Protein AF-A0A3S1B5G8-F1 (afdb_monomer_lite)

Structure (mmCIF, N/CA/C/O backbone):
data_AF-A0A3S1B5G8-F1
#
_entry.id   AF-A0A3S1B5G8-F1
#
loop_
_atom_site.group_PDB
_atom_site.id
_atom_site.type_symbol
_atom_site.label_atom_id
_atom_site.label_alt_id
_atom_site.label_comp_id
_atom_site.label_asym_id
_atom_site.label_entity_id
_atom_site.label_seq_id
_atom_site.pdbx_PDB_ins_code
_atom_site.Cartn_x
_atom_site.Cartn_y
_atom_site.Cartn_z
_atom_site.occupancy
_atom_site.B_iso_or_equiv
_atom_site.auth_seq_id
_atom_site.auth_comp_id
_atom_site.auth_asym_id
_atom_site.auth_atom_id
_atom_site.pdbx_PDB_model_num
ATOM 1 N N . MET A 1 1 ? -4.657 -13.356 4.381 1.00 84.12 1 MET A N 1
ATOM 2 C CA . MET A 1 1 ? -5.076 -12.740 3.101 1.00 84.12 1 MET A CA 1
ATOM 3 C C . MET A 1 1 ? -3.992 -11.763 2.702 1.00 84.12 1 MET A C 1
ATOM 5 O O . MET A 1 1 ? -3.416 -11.165 3.597 1.00 84.12 1 MET A O 1
ATOM 9 N N . THR A 1 2 ? -3.709 -11.617 1.413 1.00 92.06 2 THR A N 1
ATOM 10 C CA . THR A 1 2 ? -2.633 -10.749 0.924 1.00 92.06 2 THR A CA 1
ATOM 11 C C . THR A 1 2 ? -3.154 -9.931 -0.251 1.00 92.06 2 THR A C 1
ATOM 13 O O . THR A 1 2 ? -3.946 -10.440 -1.044 1.00 92.06 2 THR A O 1
ATOM 16 N N . VAL A 1 3 ? -2.755 -8.664 -0.324 1.00 96.25 3 VAL A N 1
ATOM 17 C CA . VAL A 1 3 ? -3.114 -7.723 -1.388 1.00 96.25 3 VAL A CA 1
ATOM 18 C C . VAL A 1 3 ? -1.836 -7.329 -2.117 1.00 96.25 3 VAL A C 1
ATOM 20 O O . VAL A 1 3 ? -0.966 -6.675 -1.543 1.00 96.25 3 VAL A O 1
ATOM 23 N N . GLU A 1 4 ? -1.727 -7.759 -3.369 1.00 97.88 4 GLU A N 1
ATOM 24 C CA . GLU A 1 4 ? -0.629 -7.417 -4.274 1.00 97.88 4 GLU A CA 1
ATOM 25 C C . GLU A 1 4 ? -0.992 -6.149 -5.054 1.00 97.88 4 GLU A C 1
ATOM 27 O O . GLU A 1 4 ? -2.128 -5.988 -5.507 1.00 97.88 4 GLU A O 1
ATOM 32 N N . ILE A 1 5 ? -0.040 -5.226 -5.163 1.00 97.44 5 ILE A N 1
ATOM 33 C CA . ILE A 1 5 ? -0.220 -3.918 -5.790 1.00 97.44 5 ILE A CA 1
ATOM 34 C C . ILE A 1 5 ? 0.822 -3.759 -6.892 1.00 97.44 5 ILE A C 1
ATOM 36 O O . ILE A 1 5 ? 2.025 -3.842 -6.635 1.00 97.44 5 ILE A O 1
ATOM 40 N N . ASP A 1 6 ? 0.334 -3.460 -8.093 1.00 97.19 6 ASP A N 1
ATOM 41 C CA . ASP A 1 6 ? 1.120 -3.136 -9.279 1.00 97.19 6 ASP A CA 1
ATOM 42 C C . ASP A 1 6 ? 0.899 -1.676 -9.716 1.00 97.19 6 ASP A C 1
ATOM 44 O O . ASP A 1 6 ? 0.128 -0.929 -9.110 1.00 97.19 6 ASP A O 1
ATOM 48 N N . GLN A 1 7 ? 1.565 -1.253 -10.792 1.00 97.12 7 GLN A N 1
ATOM 49 C CA . GLN A 1 7 ? 1.425 0.106 -11.332 1.00 97.12 7 GLN A CA 1
ATOM 50 C C . GLN A 1 7 ? 0.027 0.452 -11.881 1.00 97.12 7 GLN A C 1
ATOM 52 O O . GLN A 1 7 ? -0.292 1.631 -12.034 1.00 97.12 7 GLN A O 1
ATOM 57 N N . ASN A 1 8 ? -0.815 -0.543 -12.168 1.00 96.31 8 ASN A N 1
ATOM 58 C CA . ASN A 1 8 ? -2.165 -0.371 -12.713 1.00 96.31 8 ASN A CA 1
ATOM 59 C C . ASN A 1 8 ? -3.250 -0.392 -11.626 1.00 96.31 8 ASN A C 1
ATOM 61 O O . ASN A 1 8 ? -4.376 0.044 -11.869 1.00 96.31 8 ASN A O 1
ATOM 65 N N . ALA A 1 9 ? -2.924 -0.845 -10.413 1.00 95.06 9 ALA A N 1
ATOM 66 C CA . ALA A 1 9 ? -3.839 -0.903 -9.274 1.00 95.06 9 ALA A CA 1
ATOM 67 C C . ALA A 1 9 ? -4.504 0.452 -8.957 1.00 95.06 9 ALA A C 1
ATOM 69 O O . ALA A 1 9 ? -5.639 0.492 -8.483 1.00 95.06 9 ALA A O 1
ATOM 70 N N . GLY A 1 10 ? -3.847 1.570 -9.283 1.00 91.06 10 GLY A N 1
ATOM 71 C CA . GLY A 1 10 ? -4.391 2.921 -9.122 1.00 91.06 10 GLY A CA 1
ATOM 72 C C . GLY A 1 10 ? -5.584 3.247 -10.033 1.00 91.06 10 GLY A C 1
ATOM 73 O O . GLY A 1 10 ? -6.351 4.152 -9.714 1.00 91.06 10 GLY A O 1
ATOM 74 N N . SER A 1 11 ? -5.791 2.513 -11.133 1.00 95.00 11 SER A N 1
ATOM 75 C CA . SER A 1 11 ? -6.953 2.696 -12.021 1.00 95.00 11 SER A CA 1
ATOM 76 C C . SER A 1 11 ? -8.241 2.103 -11.447 1.00 95.00 11 SER A C 1
ATOM 78 O O . SER A 1 11 ? -9.333 2.562 -11.779 1.00 95.00 11 SER A O 1
ATOM 80 N N . ALA A 1 12 ? -8.125 1.095 -10.581 1.00 95.56 12 ALA A N 1
ATOM 81 C CA . ALA A 1 12 ? -9.249 0.459 -9.902 1.00 95.56 12 ALA A CA 1
ATOM 82 C C . ALA A 1 12 ? -8.849 0.043 -8.471 1.00 95.56 12 ALA A C 1
ATOM 84 O O . ALA A 1 12 ? -8.766 -1.147 -8.176 1.00 95.56 12 ALA A O 1
ATOM 85 N N . PRO A 1 13 ? -8.610 1.001 -7.556 1.00 96.38 13 PRO A N 1
ATOM 86 C CA . PRO A 1 13 ? -8.079 0.707 -6.222 1.00 96.38 13 PRO A CA 1
ATOM 87 C C . PRO A 1 13 ? -9.131 0.115 -5.272 1.00 96.38 13 PRO A C 1
ATOM 89 O O . PRO A 1 13 ? -8.785 -0.571 -4.309 1.00 96.38 13 PRO A O 1
ATOM 92 N N . ARG A 1 14 ? -10.425 0.345 -5.546 1.00 97.62 14 ARG A N 1
ATOM 93 C CA . ARG A 1 14 ? -11.545 -0.074 -4.690 1.00 97.62 14 ARG A CA 1
ATOM 94 C C . ARG A 1 14 ? -11.516 -1.559 -4.313 1.00 97.62 14 ARG A C 1
ATOM 96 O O . ARG A 1 14 ? -11.571 -1.834 -3.118 1.00 97.62 14 ARG A O 1
ATOM 103 N N . PRO A 1 15 ? -11.416 -2.514 -5.259 1.00 97.44 15 PRO A N 1
ATOM 104 C CA . PRO A 1 15 ? -11.477 -3.933 -4.921 1.00 97.44 15 PRO A CA 1
ATOM 105 C C . PRO A 1 15 ? -10.297 -4.376 -4.050 1.00 97.44 15 PRO A C 1
ATOM 107 O O . PRO A 1 15 ? -10.457 -5.247 -3.202 1.00 97.44 15 PRO A O 1
ATOM 110 N N . LEU A 1 16 ? -9.125 -3.755 -4.219 1.00 97.62 16 LEU A N 1
ATOM 111 C CA . LEU A 1 16 ? -7.931 -4.043 -3.422 1.00 97.62 16 LEU A CA 1
ATOM 112 C C . LEU A 1 16 ? -8.048 -3.472 -2.005 1.00 97.62 16 LEU A C 1
ATOM 114 O O . LEU A 1 16 ? -7.704 -4.146 -1.037 1.00 97.62 16 LEU A O 1
ATOM 118 N N . ALA A 1 17 ? -8.593 -2.261 -1.868 1.00 97.62 17 ALA A N 1
ATOM 119 C CA . ALA A 1 17 ? -8.889 -1.677 -0.564 1.00 97.62 17 ALA A CA 1
ATOM 120 C C . ALA A 1 17 ? -9.957 -2.493 0.185 1.00 97.62 17 ALA A C 1
ATOM 122 O O . ALA A 1 17 ? -9.780 -2.799 1.361 1.00 97.62 17 ALA A O 1
ATOM 123 N N . GLU A 1 18 ? -11.031 -2.904 -0.501 1.00 97.44 18 GLU A N 1
ATOM 124 C CA . GLU A 1 18 ? -12.075 -3.776 0.055 1.00 97.44 18 GLU A CA 1
ATOM 125 C C . GLU A 1 18 ? -11.493 -5.126 0.484 1.00 97.44 18 GLU A C 1
ATOM 127 O O . GLU A 1 18 ? -11.780 -5.599 1.582 1.00 97.44 18 GLU A O 1
ATOM 132 N N . ALA A 1 19 ? -10.627 -5.719 -0.342 1.00 96.56 19 ALA A N 1
ATOM 133 C CA . ALA A 1 19 ? -9.904 -6.942 -0.022 1.00 96.56 19 ALA A CA 1
ATOM 134 C C . ALA A 1 19 ? -9.026 -6.789 1.230 1.00 96.56 19 ALA A C 1
ATOM 136 O O . ALA A 1 19 ? -9.028 -7.678 2.078 1.00 96.56 19 ALA A O 1
ATOM 137 N N . LEU A 1 20 ? -8.327 -5.661 1.382 1.00 96.38 20 LEU A N 1
ATOM 138 C CA . LEU A 1 20 ? -7.459 -5.407 2.533 1.00 96.38 20 LEU A CA 1
ATOM 139 C C . LEU A 1 20 ? -8.242 -5.319 3.849 1.00 96.38 20 LEU A C 1
ATOM 141 O O . LEU A 1 20 ? -7.793 -5.843 4.867 1.00 96.38 20 LEU A O 1
ATOM 145 N N . VAL A 1 21 ? -9.401 -4.656 3.840 1.00 96.25 21 VAL A N 1
ATOM 146 C CA . VAL A 1 21 ? -10.213 -4.442 5.053 1.00 96.25 21 VAL A CA 1
ATOM 147 C C . VAL A 1 21 ? -11.177 -5.593 5.349 1.00 96.25 21 VAL A C 1
ATOM 149 O O . VAL A 1 21 ? -11.765 -5.644 6.430 1.00 96.25 21 VAL A O 1
ATOM 152 N N . LYS A 1 22 ? -11.384 -6.517 4.404 1.00 94.69 22 LYS A N 1
ATOM 153 C CA . LYS A 1 22 ? -12.376 -7.589 4.532 1.00 94.69 22 LYS A CA 1
ATOM 154 C C . LYS A 1 22 ? -12.087 -8.469 5.748 1.00 94.69 22 LYS A C 1
ATOM 156 O O . LYS A 1 22 ? -11.032 -9.090 5.856 1.00 94.69 22 LYS A O 1
ATOM 161 N N . GLY A 1 23 ? -13.077 -8.569 6.636 1.00 91.31 23 GLY A N 1
ATOM 162 C CA . GLY A 1 23 ? -12.987 -9.380 7.852 1.00 91.31 23 GLY A CA 1
ATOM 163 C C . GLY A 1 23 ? -12.099 -8.781 8.946 1.00 91.31 23 GLY A C 1
ATOM 164 O O . GLY A 1 23 ? -11.842 -9.462 9.933 1.00 91.31 23 GLY A O 1
ATOM 165 N N . GLN A 1 24 ? -11.643 -7.537 8.784 1.00 93.25 24 GLN A N 1
ATOM 166 C CA . GLN A 1 24 ? -10.855 -6.822 9.783 1.00 93.25 24 GLN A CA 1
ATOM 167 C C . GLN A 1 24 ? -11.737 -5.880 10.605 1.00 93.25 24 GLN A C 1
ATOM 169 O O . GLN A 1 24 ? -12.676 -5.273 10.088 1.00 93.25 24 GLN A O 1
ATOM 174 N N . THR A 1 25 ? -11.385 -5.703 11.877 1.00 94.19 25 THR A N 1
ATOM 175 C CA . THR A 1 25 ? -11.941 -4.642 12.725 1.00 94.19 25 THR A CA 1
ATOM 176 C C . THR A 1 25 ? -10.990 -3.453 12.696 1.00 94.19 25 THR A C 1
ATOM 178 O O . THR A 1 25 ? -9.829 -3.574 13.074 1.00 94.19 25 THR A O 1
ATOM 181 N N . LEU A 1 26 ? -11.469 -2.298 12.237 1.00 93.69 26 LEU A N 1
ATOM 182 C CA . LEU A 1 26 ? -10.670 -1.074 12.196 1.00 93.69 26 LEU A CA 1
ATOM 183 C C . LEU A 1 26 ? -10.539 -0.449 13.605 1.00 93.69 26 LEU A C 1
ATOM 185 O O . LEU A 1 26 ? -11.530 -0.410 14.336 1.00 93.69 26 LEU A O 1
ATOM 189 N N . PRO A 1 27 ? -9.370 0.112 13.976 1.00 95.44 27 PRO A N 1
ATOM 190 C CA . PRO A 1 27 ? -8.110 0.066 13.238 1.00 95.44 27 PRO A CA 1
ATOM 191 C C . PRO A 1 27 ? -7.393 -1.287 13.397 1.00 95.44 27 PRO A C 1
ATOM 193 O O . PRO A 1 27 ? -7.389 -1.854 14.487 1.00 95.44 27 PRO A O 1
ATOM 196 N N . PHE A 1 28 ? -6.693 -1.740 12.354 1.00 95.31 28 PHE A N 1
ATOM 197 C CA . PHE A 1 28 ? -5.850 -2.945 12.391 1.00 95.31 28 PHE A CA 1
ATOM 198 C C . PHE A 1 28 ? -4.426 -2.657 11.892 1.00 95.31 28 PHE A C 1
ATOM 200 O O . PHE A 1 28 ? -4.148 -1.582 11.354 1.00 95.31 28 PHE A O 1
ATOM 207 N N . GLN A 1 29 ? -3.516 -3.606 12.107 1.00 96.12 29 GLN A N 1
ATOM 208 C CA . GLN A 1 29 ? -2.140 -3.555 11.611 1.00 96.12 29 GLN A CA 1
ATOM 209 C C . GLN A 1 29 ? -2.023 -4.377 10.327 1.00 96.12 29 GLN A C 1
ATOM 211 O O . GLN A 1 29 ? -2.616 -5.446 10.219 1.00 96.12 29 GLN A O 1
ATOM 216 N N . ALA A 1 30 ? -1.262 -3.889 9.355 1.00 96.25 30 ALA A N 1
ATOM 217 C CA . ALA A 1 30 ? -0.906 -4.636 8.158 1.00 96.25 30 ALA A CA 1
ATOM 218 C C . ALA A 1 30 ? 0.600 -4.547 7.912 1.00 96.25 30 ALA A C 1
ATOM 220 O O . ALA A 1 30 ? 1.193 -3.477 8.044 1.00 96.25 30 ALA A O 1
ATOM 221 N N . SER A 1 31 ? 1.211 -5.654 7.508 1.00 96.56 31 SER A N 1
ATOM 222 C CA . SER A 1 31 ? 2.593 -5.686 7.048 1.00 96.56 31 SER A CA 1
ATOM 223 C C . SER A 1 31 ? 2.676 -5.224 5.592 1.00 96.56 31 SER A C 1
ATOM 225 O O . SER A 1 31 ? 1.982 -5.766 4.731 1.00 96.56 31 SER A O 1
ATOM 227 N N . LEU A 1 32 ? 3.515 -4.225 5.322 1.00 97.38 32 LEU A N 1
ATOM 228 C CA . LEU A 1 32 ? 3.842 -3.700 3.997 1.00 97.38 32 LEU A CA 1
ATOM 229 C C . LEU A 1 32 ? 5.262 -4.125 3.609 1.00 97.38 32 LEU A C 1
ATOM 231 O O . LEU A 1 32 ? 6.212 -3.843 4.336 1.00 97.38 32 LEU A O 1
ATOM 235 N N . THR A 1 33 ? 5.418 -4.731 2.434 1.00 97.38 33 THR A N 1
ATOM 236 C CA . THR A 1 33 ? 6.719 -4.952 1.772 1.00 97.38 33 THR A CA 1
ATOM 237 C C . THR A 1 33 ? 6.689 -4.394 0.349 1.00 97.38 33 THR A C 1
ATOM 239 O O . THR A 1 33 ? 5.617 -4.270 -0.243 1.00 97.38 33 THR A O 1
ATOM 242 N N . HIS A 1 34 ? 7.850 -4.042 -0.217 1.00 97.62 34 HIS A N 1
ATOM 243 C CA . HIS A 1 34 ? 7.949 -3.594 -1.611 1.00 97.62 34 HIS A CA 1
ATOM 244 C C . HIS A 1 34 ? 9.235 -4.048 -2.309 1.00 97.62 34 HIS A C 1
ATOM 246 O O . HIS A 1 34 ? 10.256 -4.295 -1.666 1.00 97.62 34 HIS A O 1
ATOM 252 N N . LYS A 1 35 ? 9.206 -4.080 -3.645 1.00 96.44 35 LYS A N 1
ATOM 253 C CA . LYS A 1 35 ? 10.306 -4.513 -4.528 1.00 96.44 35 LYS A CA 1
ATOM 254 C C . LYS A 1 35 ? 11.021 -3.378 -5.260 1.00 96.44 35 LYS A C 1
ATOM 256 O O . LYS A 1 35 ? 11.843 -3.630 -6.137 1.00 96.44 35 LYS A O 1
ATOM 261 N N . ASN A 1 36 ? 10.711 -2.123 -4.935 1.00 96.12 36 ASN A N 1
ATOM 262 C CA . ASN A 1 36 ? 11.440 -0.991 -5.505 1.00 96.12 36 ASN A CA 1
ATOM 263 C C . ASN A 1 36 ? 12.952 -1.082 -5.233 1.00 96.12 36 ASN A C 1
ATOM 265 O O . ASN A 1 36 ? 13.355 -1.537 -4.171 1.00 96.12 36 ASN A O 1
ATOM 269 N N . SER A 1 37 ? 13.788 -0.585 -6.146 1.00 94.06 37 SER A N 1
ATOM 270 C CA . SER A 1 37 ? 15.252 -0.594 -5.978 1.00 94.06 37 SER A CA 1
ATOM 271 C C . SER A 1 37 ? 15.758 0.409 -4.935 1.00 94.06 37 SER A C 1
ATOM 273 O O . SER A 1 37 ? 16.860 0.261 -4.411 1.00 94.06 37 SER A O 1
ATOM 275 N N . LYS A 1 38 ? 14.959 1.436 -4.627 1.00 94.31 38 LYS A N 1
ATOM 276 C CA . LYS A 1 38 ? 15.273 2.490 -3.655 1.00 94.31 38 LYS A CA 1
ATOM 277 C C . LYS A 1 38 ? 14.260 2.487 -2.508 1.00 94.31 38 LYS A C 1
ATOM 279 O O . LYS A 1 38 ? 13.119 2.064 -2.721 1.00 94.31 38 LYS A O 1
ATOM 284 N N . PRO A 1 39 ? 14.634 3.003 -1.323 1.00 96.50 39 PRO A N 1
ATOM 285 C CA . PRO A 1 39 ? 13.679 3.210 -0.247 1.00 96.50 39 PRO A CA 1
ATOM 286 C C . PRO A 1 39 ? 12.480 4.055 -0.690 1.00 96.50 39 PRO A C 1
ATOM 288 O O . PRO A 1 39 ? 12.637 4.990 -1.480 1.00 96.50 39 PRO A O 1
ATOM 291 N N . LEU A 1 40 ? 11.294 3.728 -0.182 1.00 95.50 40 LEU A N 1
ATOM 292 C CA . LEU A 1 40 ? 10.051 4.431 -0.491 1.00 95.50 40 LEU A CA 1
ATOM 293 C C . LEU A 1 40 ? 9.570 5.257 0.697 1.00 95.50 40 LEU A C 1
ATOM 295 O O . LEU A 1 40 ? 9.639 4.824 1.842 1.00 95.50 40 LEU A O 1
ATOM 299 N N . VAL A 1 41 ? 9.014 6.429 0.413 1.00 95.62 41 VAL A N 1
ATOM 300 C CA . VAL A 1 41 ? 8.194 7.173 1.372 1.00 95.62 41 VAL A CA 1
ATOM 301 C C . VAL A 1 41 ? 6.753 7.037 0.905 1.00 95.62 41 VAL A C 1
ATOM 303 O O . VAL A 1 41 ? 6.433 7.449 -0.208 1.00 95.62 41 VAL A O 1
ATOM 306 N N . VAL A 1 42 ? 5.908 6.427 1.735 1.00 96.06 42 VAL A N 1
ATOM 307 C CA . VAL A 1 42 ? 4.499 6.146 1.422 1.00 96.06 42 VAL A CA 1
ATOM 308 C C . VAL A 1 42 ? 3.628 7.027 2.324 1.00 96.06 42 VAL A C 1
ATOM 310 O O . VAL A 1 42 ? 3.447 6.675 3.492 1.00 96.06 42 VAL A O 1
ATOM 313 N N . PRO A 1 43 ? 3.107 8.172 1.846 1.00 92.56 43 PRO A N 1
ATOM 314 C CA . PRO A 1 43 ? 2.447 9.166 2.702 1.00 92.56 43 PRO A CA 1
ATOM 315 C C . PRO A 1 43 ? 1.274 8.607 3.516 1.00 92.56 43 PRO A C 1
ATOM 317 O O . PRO A 1 43 ? 1.163 8.850 4.718 1.00 92.56 43 PRO A O 1
ATOM 320 N N . SER A 1 44 ? 0.431 7.793 2.885 1.00 95.25 44 SER A N 1
ATOM 321 C CA . SER A 1 44 ? -0.737 7.158 3.512 1.00 95.25 44 SER A CA 1
ATOM 322 C C . SER A 1 44 ? -0.413 6.080 4.557 1.00 95.25 44 SER A C 1
ATOM 324 O O . SER A 1 44 ? -1.296 5.681 5.323 1.00 95.25 44 SER A O 1
ATOM 326 N N . SER A 1 45 ? 0.845 5.635 4.660 1.00 94.00 45 SER A N 1
ATOM 327 C CA . SER A 1 45 ? 1.269 4.658 5.676 1.00 94.00 45 SER A CA 1
ATOM 328 C C . SER A 1 45 ? 1.366 5.244 7.087 1.00 94.00 45 SER A C 1
ATOM 330 O O . SER A 1 45 ? 1.343 4.503 8.070 1.00 94.00 45 SER A O 1
ATOM 332 N N . GLY A 1 46 ? 1.478 6.570 7.211 1.00 91.50 46 GLY A N 1
ATOM 333 C CA . GLY A 1 46 ? 1.781 7.228 8.485 1.00 91.50 46 GLY A CA 1
ATOM 334 C C . GLY A 1 46 ? 3.208 6.976 8.995 1.00 91.50 46 GLY A C 1
ATOM 335 O O . GLY A 1 46 ? 3.522 7.368 10.118 1.00 91.50 46 GLY A O 1
ATOM 336 N N . ILE A 1 47 ? 4.067 6.336 8.194 1.00 93.12 47 ILE A N 1
ATOM 337 C CA . ILE A 1 47 ? 5.490 6.136 8.474 1.00 93.12 47 ILE A CA 1
ATOM 338 C C . ILE A 1 47 ? 6.259 7.320 7.878 1.00 93.12 47 ILE A C 1
ATOM 340 O O . ILE A 1 47 ? 6.252 7.537 6.669 1.00 93.12 47 ILE A O 1
ATOM 344 N N . ASN A 1 48 ? 6.941 8.085 8.734 1.00 91.25 48 ASN A N 1
ATOM 345 C CA . ASN A 1 48 ? 7.688 9.284 8.325 1.00 91.25 48 ASN A CA 1
ATOM 346 C C . ASN A 1 48 ? 9.133 8.992 7.887 1.00 91.25 48 ASN A C 1
ATOM 348 O O . ASN A 1 48 ? 9.862 9.903 7.500 1.00 91.25 48 ASN A O 1
ATOM 352 N N . THR A 1 49 ? 9.570 7.737 7.975 1.00 93.31 49 THR A N 1
ATOM 353 C CA . THR A 1 49 ? 10.908 7.293 7.576 1.00 93.31 49 THR A CA 1
ATOM 354 C C . THR A 1 49 ? 10.854 6.511 6.265 1.00 93.31 49 THR A C 1
ATOM 356 O O . THR A 1 49 ? 9.867 5.815 6.023 1.00 93.31 49 THR A O 1
ATOM 359 N N . PRO A 1 50 ? 11.910 6.553 5.434 1.00 95.69 50 PRO A N 1
ATOM 360 C CA . PRO A 1 50 ? 11.983 5.712 4.246 1.00 95.69 50 PRO A CA 1
ATOM 361 C C . PRO A 1 50 ? 11.871 4.221 4.595 1.00 95.69 50 PRO A C 1
ATOM 363 O O . PRO A 1 50 ? 12.565 3.725 5.482 1.00 95.69 50 PRO A O 1
ATOM 366 N N . ILE A 1 51 ? 11.007 3.514 3.876 1.00 95.88 51 ILE A N 1
ATOM 367 C CA . ILE A 1 51 ? 10.805 2.067 3.956 1.00 95.88 51 ILE A CA 1
ATOM 368 C C . ILE A 1 51 ? 11.838 1.414 3.041 1.00 95.88 51 ILE A C 1
ATOM 370 O O . ILE A 1 51 ? 11.965 1.802 1.881 1.00 95.88 51 ILE A O 1
ATOM 374 N N . ALA A 1 52 ? 12.623 0.475 3.564 1.00 96.56 52 ALA A N 1
ATOM 375 C CA . ALA A 1 52 ? 13.658 -0.199 2.788 1.00 96.56 52 ALA A CA 1
ATOM 376 C C . ALA A 1 52 ? 13.063 -1.297 1.878 1.00 96.56 52 ALA A C 1
ATOM 378 O O . ALA A 1 52 ? 12.112 -1.970 2.278 1.00 96.56 52 ALA A O 1
ATOM 379 N N . PRO A 1 53 ? 13.649 -1.543 0.689 1.00 96.50 53 PRO A N 1
ATOM 380 C CA . PRO A 1 53 ? 13.247 -2.649 -0.179 1.00 96.50 53 PRO A CA 1
ATOM 381 C C . PRO A 1 53 ? 13.277 -4.006 0.526 1.00 96.50 53 PRO A C 1
ATOM 383 O O . PRO A 1 53 ? 14.237 -4.321 1.226 1.00 96.50 53 PRO A O 1
ATOM 386 N N . GLY A 1 54 ? 12.242 -4.822 0.321 1.00 94.00 54 GLY A N 1
ATOM 387 C CA . GLY A 1 54 ? 12.138 -6.182 0.861 1.00 94.00 54 GLY A CA 1
ATOM 388 C C . GLY A 1 54 ? 11.967 -6.284 2.382 1.00 94.00 54 GLY A C 1
ATOM 389 O O . GLY A 1 54 ? 11.732 -7.382 2.881 1.00 94.00 54 GLY A O 1
ATOM 390 N N . ALA A 1 55 ? 12.051 -5.177 3.125 1.00 90.31 55 ALA A N 1
ATOM 391 C CA . ALA A 1 55 ? 11.875 -5.170 4.570 1.00 90.31 55 ALA A CA 1
ATOM 392 C C . ALA A 1 55 ? 10.389 -4.981 4.930 1.00 90.31 55 ALA A C 1
ATOM 394 O O . ALA A 1 55 ? 9.791 -3.991 4.498 1.00 90.31 55 ALA A O 1
ATOM 395 N N . PRO A 1 56 ? 9.778 -5.891 5.713 1.00 94.69 56 PRO A N 1
ATOM 396 C CA . PRO A 1 56 ? 8.410 -5.710 6.180 1.00 94.69 56 PRO A CA 1
ATOM 397 C C . PRO A 1 56 ? 8.333 -4.571 7.196 1.00 94.69 56 PRO A C 1
ATOM 399 O O . PRO A 1 56 ? 9.128 -4.504 8.135 1.00 94.69 56 PRO A O 1
ATOM 402 N N . VAL A 1 57 ? 7.346 -3.694 7.028 1.00 95.44 57 VAL A N 1
ATOM 403 C CA . VAL A 1 57 ? 7.024 -2.627 7.983 1.00 95.44 57 VAL A CA 1
ATOM 404 C C . VAL A 1 57 ? 5.552 -2.669 8.358 1.00 95.44 57 VAL A C 1
ATOM 406 O O . VAL A 1 57 ? 4.696 -2.936 7.519 1.00 95.44 57 VAL A O 1
ATOM 409 N N . ASN A 1 58 ? 5.245 -2.383 9.620 1.00 95.56 58 ASN A N 1
ATOM 410 C CA . ASN A 1 58 ? 3.869 -2.411 10.105 1.00 95.56 58 ASN A CA 1
ATOM 411 C C . ASN A 1 58 ? 3.193 -1.059 9.879 1.00 95.56 58 ASN A C 1
ATOM 413 O O . ASN A 1 58 ? 3.663 -0.022 10.349 1.00 95.56 58 ASN A O 1
ATOM 417 N N . VAL A 1 59 ? 2.061 -1.094 9.189 1.00 95.81 59 VAL A N 1
ATOM 418 C CA . VAL A 1 59 ? 1.226 0.054 8.852 1.00 95.81 59 VAL A CA 1
ATOM 419 C C . VAL A 1 59 ? -0.096 -0.065 9.596 1.00 95.81 59 VAL A C 1
ATOM 421 O O . VAL A 1 59 ? -0.789 -1.076 9.496 1.00 95.81 59 VAL A O 1
ATOM 424 N N . LYS A 1 60 ? -0.475 0.992 10.318 1.00 96.38 60 LYS A N 1
ATOM 425 C CA . LYS A 1 60 ? -1.779 1.063 10.984 1.00 96.38 60 LYS A CA 1
ATOM 426 C C . LYS A 1 60 ? -2.838 1.543 10.0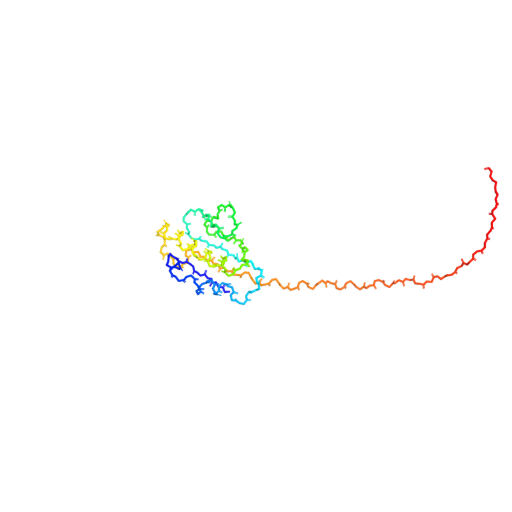03 1.00 96.38 60 LYS A C 1
ATOM 428 O O . LYS A 1 60 ? -2.819 2.715 9.623 1.00 96.38 60 LYS A O 1
ATOM 433 N N . VAL A 1 61 ? -3.779 0.673 9.651 1.00 96.88 61 VAL A N 1
ATOM 434 C CA . VAL A 1 61 ? -4.928 0.987 8.792 1.00 96.88 61 VAL A CA 1
ATOM 435 C C . VAL A 1 61 ? -6.108 1.397 9.672 1.00 96.88 61 VAL A C 1
ATOM 437 O O . VAL A 1 61 ? -6.623 0.605 10.460 1.00 96.88 61 VAL A O 1
ATOM 440 N N . LYS A 1 62 ? -6.517 2.664 9.577 1.00 96.81 62 LYS A N 1
ATOM 441 C CA . LYS A 1 62 ? -7.518 3.300 10.449 1.00 96.81 62 LYS A CA 1
ATOM 442 C C . LYS A 1 62 ? -8.900 3.400 9.819 1.00 96.81 62 LYS A C 1
ATOM 444 O O . LYS A 1 62 ? -9.886 3.431 10.546 1.00 96.81 62 LYS A O 1
ATOM 449 N N . SER A 1 63 ? -8.969 3.468 8.495 1.00 97.69 63 SER A N 1
ATOM 450 C CA . SER A 1 63 ? -10.225 3.552 7.757 1.00 97.69 63 SER A CA 1
ATOM 451 C C . SER A 1 63 ? -10.102 2.910 6.380 1.00 97.69 63 SER A C 1
ATOM 453 O O . SER A 1 63 ? -8.999 2.609 5.911 1.00 97.69 63 SER A O 1
ATOM 455 N N . PHE A 1 64 ? -11.247 2.731 5.725 1.00 97.56 64 PHE A N 1
ATOM 456 C CA . PHE A 1 64 ? -11.296 2.309 4.331 1.00 97.56 64 PHE A CA 1
ATOM 457 C C . PHE A 1 64 ? -10.604 3.321 3.405 1.00 97.56 64 PHE A C 1
ATOM 459 O O . PHE A 1 64 ? -9.860 2.930 2.511 1.00 97.56 64 PHE A O 1
ATOM 466 N N . GLU A 1 65 ? -10.767 4.619 3.653 1.00 98.06 65 GLU A N 1
ATOM 467 C CA . GLU A 1 65 ? -10.122 5.688 2.882 1.00 98.06 65 GLU A CA 1
ATOM 468 C C . GLU A 1 65 ? -8.599 5.623 3.001 1.00 98.06 65 GLU A C 1
ATOM 470 O O . GLU A 1 65 ? -7.900 5.820 2.012 1.00 98.06 65 GLU A O 1
ATOM 475 N N . GLN A 1 66 ? -8.058 5.294 4.179 1.00 97.50 66 GLN A N 1
ATOM 476 C CA . GLN A 1 66 ? -6.614 5.098 4.314 1.00 97.50 66 GLN A CA 1
ATOM 477 C C . GLN A 1 66 ? -6.137 3.874 3.518 1.00 97.50 66 GLN A C 1
ATOM 479 O O . GLN A 1 66 ? -5.099 3.949 2.866 1.00 97.50 66 GLN A O 1
ATOM 484 N N . ALA A 1 67 ? -6.889 2.768 3.535 1.00 97.69 67 ALA A N 1
ATOM 485 C CA . ALA A 1 67 ? -6.589 1.597 2.707 1.00 97.69 67 ALA A CA 1
ATOM 486 C C . ALA A 1 67 ? -6.618 1.941 1.209 1.00 97.69 67 ALA A C 1
ATOM 488 O O . ALA A 1 67 ? -5.730 1.533 0.464 1.00 97.69 67 ALA A O 1
ATOM 489 N N . TRP A 1 68 ? -7.593 2.742 0.778 1.00 98.25 68 TRP A N 1
ATOM 490 C CA . TRP A 1 68 ? -7.672 3.252 -0.588 1.00 98.25 68 TRP A CA 1
ATOM 491 C C . TRP A 1 68 ? -6.438 4.075 -0.958 1.00 98.25 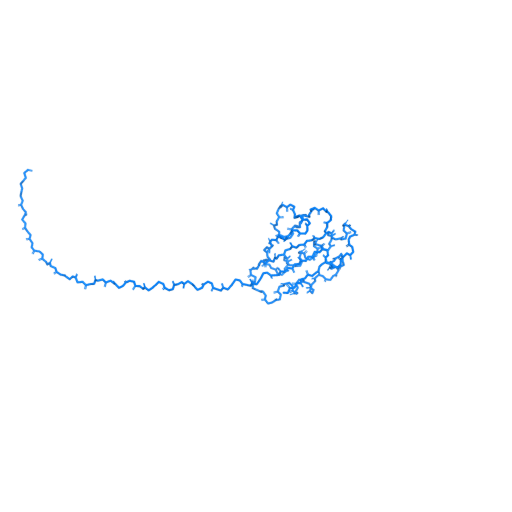68 TRP A C 1
ATOM 493 O O . TRP A 1 68 ? -5.820 3.818 -1.990 1.00 98.25 68 TRP A O 1
ATOM 503 N N . LEU A 1 69 ? -6.056 5.032 -0.107 1.00 98.06 69 LEU A N 1
ATOM 504 C CA . LEU A 1 69 ? -4.888 5.886 -0.333 1.00 98.06 69 LEU A CA 1
ATOM 505 C C . LEU A 1 69 ? -3.582 5.082 -0.377 1.00 98.06 69 LEU A C 1
ATOM 507 O O . LEU A 1 69 ? -2.725 5.363 -1.210 1.00 98.06 69 LEU A O 1
ATOM 511 N N . LEU A 1 70 ? -3.454 4.049 0.462 1.00 97.56 70 LEU A N 1
ATOM 512 C CA . LEU A 1 70 ? -2.318 3.123 0.430 1.00 97.56 70 LEU A CA 1
ATOM 513 C C . LEU A 1 70 ? -2.184 2.440 -0.928 1.00 97.56 70 LEU A C 1
ATOM 515 O O . LEU A 1 70 ? -1.097 2.431 -1.502 1.00 97.56 70 LEU A O 1
ATOM 519 N N . VAL A 1 71 ? -3.284 1.909 -1.465 1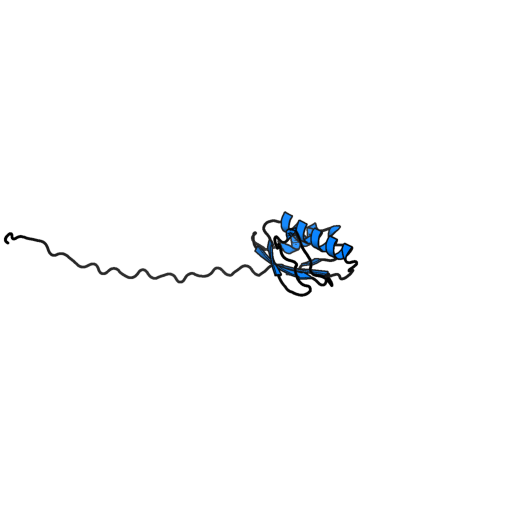.00 98.12 71 VAL A N 1
ATOM 520 C CA . VAL A 1 71 ? -3.283 1.264 -2.784 1.00 98.12 71 VAL A CA 1
ATOM 521 C C . VAL A 1 71 ? -2.882 2.258 -3.876 1.00 98.12 71 VAL A C 1
ATOM 523 O O . VAL A 1 71 ? -2.031 1.941 -4.707 1.00 98.12 71 VAL A O 1
ATOM 526 N N . THR A 1 72 ? -3.448 3.468 -3.870 1.00 98.12 72 THR A N 1
ATOM 527 C CA . THR A 1 72 ? -3.154 4.470 -4.905 1.00 98.12 72 THR A CA 1
ATOM 528 C C . THR A 1 72 ? -1.725 4.999 -4.835 1.00 98.12 72 THR A C 1
ATOM 530 O O . THR A 1 72 ? -1.084 5.127 -5.876 1.00 98.12 72 THR A O 1
ATOM 533 N N . ASP A 1 73 ? -1.205 5.268 -3.634 1.00 97.75 73 ASP A N 1
ATOM 534 C CA . ASP A 1 73 ? 0.166 5.756 -3.451 1.00 97.75 73 ASP A CA 1
ATOM 535 C C . ASP A 1 73 ? 1.177 4.715 -3.940 1.00 97.75 73 ASP A C 1
ATOM 537 O O . ASP A 1 73 ? 2.113 5.041 -4.669 1.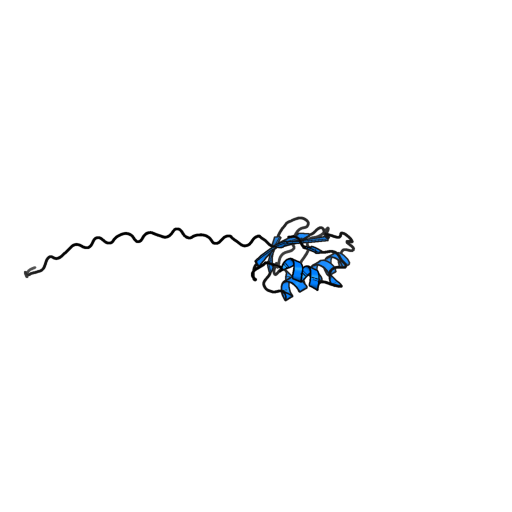00 97.75 73 ASP A O 1
ATOM 541 N N . LEU A 1 74 ? 0.979 3.447 -3.572 1.00 97.88 74 LEU A N 1
ATOM 542 C CA . LEU A 1 74 ? 1.876 2.356 -3.954 1.00 97.88 74 LEU A CA 1
ATOM 543 C C . LEU A 1 74 ? 1.848 2.091 -5.465 1.00 97.88 74 LEU A C 1
ATOM 545 O O . LEU A 1 74 ? 2.909 1.890 -6.056 1.00 97.88 74 LEU A O 1
ATOM 549 N N . ALA A 1 75 ? 0.676 2.166 -6.102 1.00 97.88 75 ALA A N 1
ATOM 550 C CA . ALA A 1 75 ? 0.556 2.051 -7.555 1.00 97.88 75 ALA A CA 1
ATOM 551 C C . ALA A 1 75 ? 1.262 3.204 -8.288 1.00 97.88 75 ALA A C 1
ATOM 553 O O . ALA A 1 75 ? 1.994 2.988 -9.255 1.00 97.88 75 ALA A O 1
ATOM 554 N N . GLU A 1 76 ? 1.105 4.437 -7.800 1.00 97.50 76 GLU A N 1
ATOM 555 C CA . GLU A 1 76 ? 1.788 5.602 -8.364 1.00 97.50 76 GLU A CA 1
ATOM 556 C C . GLU A 1 76 ? 3.311 5.502 -8.203 1.00 97.50 76 GLU A C 1
ATOM 558 O O . GLU A 1 76 ? 4.063 5.841 -9.120 1.00 97.50 76 GLU A O 1
ATOM 563 N N . LEU A 1 77 ? 3.784 5.000 -7.060 1.00 97.12 77 LEU A N 1
ATOM 564 C CA . LEU A 1 77 ? 5.205 4.745 -6.827 1.00 97.12 77 LEU A CA 1
ATOM 565 C C . LEU A 1 77 ? 5.749 3.654 -7.759 1.00 97.12 77 LEU A C 1
ATOM 567 O O . LEU A 1 77 ? 6.840 3.830 -8.303 1.00 97.12 77 LEU A O 1
ATOM 571 N N . ALA A 1 78 ? 4.991 2.580 -8.000 1.00 97.06 78 ALA A N 1
ATOM 572 C CA . ALA A 1 78 ? 5.350 1.539 -8.967 1.00 97.06 78 ALA A CA 1
ATOM 573 C C . ALA A 1 78 ? 5.492 2.116 -10.384 1.00 97.06 78 ALA A C 1
ATOM 575 O O . ALA A 1 78 ? 6.509 1.903 -11.049 1.00 97.06 78 ALA A O 1
ATOM 576 N N . ARG A 1 79 ? 4.517 2.935 -10.802 1.00 97.00 79 ARG A N 1
ATOM 577 C CA . ARG A 1 79 ? 4.506 3.620 -12.101 1.00 97.00 79 ARG A CA 1
ATOM 578 C C . ARG A 1 79 ? 5.706 4.551 -12.269 1.00 97.00 79 ARG A C 1
ATOM 580 O O . ARG A 1 79 ? 6.383 4.512 -13.291 1.00 97.00 79 ARG A O 1
ATOM 587 N N . ARG A 1 80 ? 6.019 5.364 -11.254 1.00 95.50 80 ARG A N 1
ATOM 588 C CA . ARG A 1 80 ? 7.191 6.264 -11.259 1.00 95.50 80 ARG A CA 1
ATOM 589 C C . ARG A 1 80 ? 8.517 5.516 -11.291 1.00 95.50 80 ARG A C 1
ATOM 591 O O . ARG A 1 80 ? 9.483 6.022 -11.855 1.00 95.50 80 ARG A O 1
ATOM 598 N N . ALA A 1 81 ? 8.568 4.340 -10.677 1.00 94.19 81 ALA A N 1
ATOM 599 C CA . ALA A 1 81 ? 9.731 3.468 -10.718 1.00 94.19 81 ALA A CA 1
ATOM 600 C C . ALA A 1 81 ? 9.874 2.721 -12.057 1.00 94.19 81 ALA A C 1
ATOM 602 O O . ALA A 1 81 ? 10.907 2.089 -12.270 1.00 94.19 81 ALA A O 1
ATOM 603 N N . GLY A 1 82 ? 8.864 2.772 -12.937 1.00 93.75 82 GLY A N 1
ATOM 604 C CA . GLY A 1 82 ? 8.816 1.973 -14.163 1.00 93.75 82 GLY A CA 1
ATOM 605 C C . GLY A 1 82 ? 8.815 0.470 -13.877 1.00 93.75 82 GLY A C 1
ATOM 606 O O . GLY A 1 82 ? 9.379 -0.300 -14.649 1.00 93.75 82 GLY A O 1
ATOM 607 N N . ASN A 1 83 ? 8.269 0.056 -12.729 1.00 92.94 83 ASN A N 1
ATOM 608 C CA . ASN A 1 83 ? 8.281 -1.336 -12.302 1.00 92.94 83 ASN A CA 1
ATOM 609 C C . ASN A 1 83 ? 6.945 -2.007 -12.636 1.00 92.94 83 ASN A C 1
ATOM 611 O O . ASN A 1 83 ? 5.905 -1.665 -12.075 1.00 92.94 83 ASN A O 1
ATOM 615 N N . GLU A 1 84 ? 6.996 -2.989 -13.535 1.00 93.00 84 GLU A N 1
ATOM 616 C CA . GLU A 1 84 ? 5.820 -3.713 -14.028 1.00 93.00 84 GLU A CA 1
ATOM 617 C C . GLU A 1 84 ? 5.487 -4.974 -13.211 1.00 93.00 84 GLU A C 1
ATOM 619 O O . GLU A 1 84 ? 4.590 -5.735 -13.579 1.00 93.00 84 GLU A O 1
ATOM 624 N N . ALA A 1 85 ? 6.209 -5.231 -12.114 1.00 93.50 85 ALA A N 1
ATOM 625 C CA . ALA A 1 85 ? 5.947 -6.378 -11.254 1.00 93.50 85 ALA A CA 1
ATOM 626 C C . ALA A 1 85 ? 4.537 -6.302 -10.650 1.00 93.50 85 ALA A C 1
ATOM 628 O O . ALA A 1 85 ? 4.150 -5.288 -10.065 1.00 93.50 85 ALA A O 1
ATOM 629 N N . LYS A 1 86 ? 3.797 -7.416 -10.743 1.00 92.38 86 LYS A N 1
ATOM 630 C CA . LYS A 1 86 ? 2.440 -7.540 -10.183 1.00 92.38 86 LYS A CA 1
ATOM 631 C C . LYS A 1 86 ? 2.396 -7.386 -8.660 1.00 92.38 86 LYS A C 1
ATOM 633 O O . LYS A 1 86 ? 1.397 -6.959 -8.100 1.00 92.38 86 LYS A O 1
ATOM 638 N N . ASP A 1 87 ? 3.503 -7.718 -8.011 1.00 94.81 87 ASP A N 1
ATOM 639 C CA . ASP A 1 87 ? 3.709 -7.668 -6.571 1.00 94.81 87 ASP A CA 1
ATOM 640 C C . ASP A 1 87 ? 4.769 -6.619 -6.203 1.00 94.81 87 ASP A C 1
ATOM 642 O O . ASP A 1 87 ? 5.622 -6.839 -5.336 1.00 94.81 87 ASP A O 1
ATOM 646 N N . PHE A 1 88 ? 4.739 -5.463 -6.882 1.00 97.62 88 PHE A N 1
ATOM 647 C CA . PHE A 1 88 ? 5.616 -4.339 -6.557 1.00 97.62 88 PHE A CA 1
ATOM 648 C C . PHE A 1 88 ? 5.524 -3.974 -5.075 1.00 97.62 88 PHE A C 1
ATOM 650 O O . PHE A 1 88 ? 6.557 -3.741 -4.445 1.00 97.62 88 PHE A O 1
ATOM 657 N N . ALA A 1 89 ? 4.311 -3.944 -4.526 1.00 97.44 89 ALA A N 1
ATOM 658 C CA . ALA A 1 89 ? 4.074 -3.846 -3.097 1.00 97.44 89 ALA A CA 1
ATOM 659 C C . ALA A 1 89 ? 3.062 -4.897 -2.642 1.00 97.44 89 ALA A C 1
ATOM 661 O O . ALA A 1 89 ? 2.154 -5.272 -3.381 1.00 97.44 89 ALA A O 1
ATOM 662 N N . VAL A 1 90 ? 3.228 -5.365 -1.410 1.00 97.94 90 VAL A N 1
ATOM 663 C CA . VAL A 1 90 ? 2.395 -6.409 -0.820 1.00 97.94 90 VAL A CA 1
ATOM 664 C C . VAL A 1 90 ? 1.947 -5.961 0.561 1.00 97.94 90 VAL A C 1
ATOM 666 O O . VAL A 1 90 ? 2.779 -5.648 1.414 1.00 97.94 90 VAL A O 1
ATOM 669 N N . LEU A 1 91 ? 0.631 -5.951 0.775 1.00 97.31 91 LEU A N 1
ATOM 670 C CA . LEU A 1 91 ? -0.005 -5.680 2.061 1.00 97.31 91 LEU A CA 1
ATOM 671 C C . LEU A 1 91 ? -0.629 -6.961 2.619 1.00 97.31 91 LEU A C 1
ATOM 673 O O . LEU A 1 91 ? -1.426 -7.621 1.951 1.00 97.31 91 LEU A O 1
ATOM 677 N N . THR A 1 92 ? -0.299 -7.299 3.861 1.00 96.56 92 THR A N 1
ATOM 678 C CA . THR A 1 92 ? -0.852 -8.461 4.572 1.00 96.56 92 THR A CA 1
ATOM 679 C C . THR A 1 92 ? -1.428 -7.996 5.908 1.00 96.56 92 THR A C 1
ATOM 681 O O . THR A 1 92 ? -0.645 -7.581 6.759 1.00 96.56 92 THR A O 1
ATOM 684 N N . PRO A 1 93 ? -2.759 -8.022 6.120 1.00 94.06 93 PRO A N 1
ATOM 685 C CA . PRO A 1 93 ? -3.345 -7.759 7.432 1.00 94.06 93 PRO A CA 1
ATOM 686 C C . PRO A 1 93 ? -2.785 -8.727 8.473 1.00 94.06 93 PRO A C 1
ATOM 688 O O . PRO A 1 93 ? -2.754 -9.938 8.230 1.00 94.06 93 PRO A O 1
ATOM 691 N N . ASP A 1 94 ? -2.373 -8.200 9.622 1.00 87.56 94 ASP A N 1
ATOM 692 C CA . ASP A 1 94 ? -2.026 -9.032 10.765 1.00 87.56 94 ASP A CA 1
ATOM 693 C C . ASP A 1 94 ? -3.290 -9.749 11.259 1.00 87.56 94 ASP A C 1
ATOM 695 O O . ASP A 1 94 ? -4.375 -9.154 11.278 1.00 87.56 94 ASP A O 1
ATOM 699 N N . PRO A 1 95 ? -3.189 -11.027 11.662 1.00 72.00 95 PRO A N 1
ATOM 700 C CA . PRO A 1 95 ? -4.294 -11.684 12.338 1.00 72.00 95 PRO A CA 1
ATOM 701 C C . PRO A 1 95 ? -4.658 -10.879 13.589 1.00 72.00 95 PRO A C 1
ATOM 703 O O . PRO A 1 95 ? -3.776 -10.422 14.320 1.00 72.00 95 PRO A O 1
ATOM 706 N N . ALA A 1 96 ? -5.961 -10.683 13.817 1.00 60.47 96 ALA A N 1
ATOM 707 C CA . ALA A 1 96 ? -6.444 -9.968 14.990 1.00 60.47 96 ALA A CA 1
ATOM 708 C C . ALA A 1 96 ? -5.795 -10.557 16.258 1.00 60.47 96 ALA A C 1
ATOM 710 O O . ALA A 1 96 ? -5.738 -11.785 16.378 1.00 60.47 96 ALA A O 1
ATOM 711 N N . PRO A 1 97 ? -5.298 -9.721 17.190 1.00 56.97 97 PRO A N 1
ATOM 712 C CA . PRO A 1 97 ? -4.748 -10.230 18.436 1.00 56.97 97 PRO A CA 1
ATOM 713 C C . PRO A 1 97 ? -5.833 -11.042 19.149 1.00 56.97 97 PRO A C 1
ATOM 715 O O . PRO A 1 97 ? -6.948 -10.551 19.347 1.00 56.97 97 PRO A O 1
ATOM 718 N N . GLU A 1 98 ? -5.524 -12.292 19.503 1.00 55.72 98 GLU A N 1
ATOM 719 C CA . GLU A 1 98 ? -6.406 -13.078 20.361 1.00 55.72 98 GLU A CA 1
ATOM 720 C C . GLU A 1 98 ? -6.650 -12.289 21.655 1.00 55.72 98 GLU A C 1
ATOM 722 O O . GLU A 1 98 ? -5.715 -11.671 22.177 1.00 55.72 98 GLU A O 1
ATOM 727 N N . PRO A 1 99 ? -7.887 -12.259 22.179 1.00 56.31 99 PRO A N 1
ATOM 728 C CA . PRO A 1 99 ? -8.155 -11.567 23.424 1.00 56.31 99 PRO A CA 1
ATOM 729 C C . PRO A 1 99 ? -7.291 -12.194 24.516 1.00 56.31 99 PRO A C 1
ATOM 731 O O . PRO A 1 99 ? -7.474 -13.360 24.873 1.00 56.31 99 PRO A O 1
ATOM 734 N N . THR A 1 100 ? -6.348 -11.414 25.043 1.00 52.19 100 THR A N 1
ATOM 735 C CA . THR A 1 100 ? -5.592 -11.767 26.238 1.00 52.19 100 THR A CA 1
ATOM 736 C C . THR A 1 100 ? -6.605 -12.060 27.336 1.00 52.19 100 THR A C 1
ATOM 738 O O . THR A 1 100 ? -7.253 -11.151 27.852 1.00 52.19 100 THR A O 1
ATOM 741 N N . ARG A 1 101 ? -6.793 -13.339 27.674 1.00 54.69 101 ARG A N 1
ATOM 742 C CA . ARG A 1 101 ? -7.502 -13.709 28.896 1.00 54.69 101 ARG A CA 1
ATOM 743 C C . ARG A 1 101 ? -6.629 -13.227 30.045 1.00 54.69 101 ARG A C 1
ATOM 745 O O . ARG A 1 101 ? -5.618 -13.856 30.350 1.00 54.69 101 ARG A O 1
ATOM 752 N N . GLU A 1 102 ? -6.982 -12.092 30.637 1.00 60.62 102 GLU A N 1
ATOM 753 C CA . GLU A 1 102 ? -6.430 -11.713 31.932 1.00 60.62 102 GLU A CA 1
ATOM 754 C C . GLU A 1 102 ? -6.677 -12.880 32.904 1.00 60.62 102 GLU A C 1
ATOM 756 O O . GLU A 1 102 ? -7.800 -13.397 32.961 1.00 60.62 102 GLU A O 1
ATOM 761 N N . PRO A 1 103 ? -5.656 -13.355 33.641 1.00 61.25 103 PRO A N 1
ATOM 762 C CA . PRO A 1 103 ? -5.880 -14.289 34.728 1.00 61.25 103 PRO A CA 1
ATOM 763 C C . PRO A 1 103 ? -6.837 -13.621 35.712 1.00 61.25 103 PRO A C 1
ATOM 765 O O . PRO A 1 103 ? -6.536 -12.552 36.243 1.00 61.25 103 PRO A O 1
ATOM 768 N N . ILE A 1 104 ? -7.998 -14.236 35.930 1.00 63.41 104 ILE A N 1
ATOM 769 C CA . ILE A 1 104 ? -8.941 -13.824 36.965 1.00 63.41 104 ILE A CA 1
ATOM 770 C C . ILE A 1 104 ? -8.159 -13.894 38.281 1.00 63.41 104 ILE A C 1
ATOM 772 O O . ILE A 1 104 ? -7.840 -14.987 38.748 1.00 63.41 104 ILE A O 1
ATOM 776 N N . GLN A 1 105 ? -7.781 -12.744 38.843 1.00 51.94 105 GLN A N 1
ATOM 777 C CA . GLN A 1 105 ? -7.278 -12.699 40.209 1.00 51.94 105 GLN A CA 1
ATOM 778 C C . GLN A 1 105 ? -8.428 -13.126 41.115 1.00 51.94 105 GLN A C 1
ATOM 780 O O . GLN A 1 105 ? -9.421 -12.416 41.271 1.00 51.94 105 GLN A O 1
ATOM 785 N N . GLU A 1 106 ? -8.297 -14.327 41.665 1.00 57.28 106 GLU A N 1
ATOM 786 C CA . GLU A 1 106 ? -9.122 -14.832 42.749 1.00 57.28 106 GLU A CA 1
ATOM 787 C C . GLU A 1 106 ? -9.061 -13.814 43.904 1.00 57.28 106 GLU A C 1
ATOM 789 O O . GLU A 1 106 ? -7.960 -13.461 44.343 1.00 57.28 106 GLU A O 1
ATOM 794 N N . PRO A 1 107 ? -10.193 -13.259 44.374 1.00 49.28 107 PRO A N 1
ATOM 795 C CA . PRO A 1 107 ? -10.161 -12.306 45.469 1.00 49.28 107 PRO A CA 1
ATOM 796 C C . PRO A 1 107 ? -9.674 -13.030 46.724 1.00 49.28 107 PRO A C 1
ATOM 798 O O . PRO A 1 107 ? -10.342 -13.926 47.243 1.00 49.28 107 PRO A O 1
ATOM 801 N N . ALA A 1 108 ? -8.494 -12.632 47.204 1.00 51.81 108 ALA A N 1
ATOM 802 C CA . ALA A 1 108 ? -7.950 -13.089 48.469 1.00 51.81 108 ALA A CA 1
ATOM 803 C C . ALA A 1 108 ? -9.001 -12.886 49.568 1.00 51.81 108 ALA A C 1
ATOM 805 O O . ALA A 1 108 ? -9.446 -11.768 49.840 1.00 51.81 108 ALA A O 1
ATOM 806 N N . SER A 1 109 ? -9.415 -13.999 50.168 1.00 50.41 109 SER A N 1
ATOM 807 C CA . SER A 1 109 ? -10.344 -14.026 51.289 1.00 50.41 109 SER A CA 1
ATOM 808 C C . SER A 1 109 ? -9.820 -13.140 52.419 1.00 50.41 109 SER A C 1
ATOM 810 O O . SER A 1 109 ? -8.729 -13.358 52.944 1.00 50.41 109 SER A O 1
ATOM 812 N N . ALA A 1 110 ? -10.608 -12.137 52.800 1.00 58.81 110 ALA A N 1
ATOM 813 C CA . ALA A 1 110 ? -10.367 -11.354 54.000 1.00 58.81 110 ALA A CA 1
ATOM 814 C C . ALA A 1 110 ? -10.481 -12.253 55.247 1.00 58.81 110 ALA A C 1
ATOM 816 O O . ALA A 1 110 ? -11.481 -12.964 55.379 1.00 58.81 110 ALA A O 1
ATOM 817 N N . PRO A 1 111 ? -9.553 -12.190 56.218 1.00 50.41 111 PRO A N 1
ATOM 818 C CA . PRO A 1 111 ? -9.830 -12.687 57.553 1.00 50.41 111 PRO A CA 1
ATOM 819 C C . PRO A 1 111 ? -10.624 -11.622 58.319 1.00 50.41 111 PRO A C 1
ATOM 821 O O . PRO A 1 111 ? -10.111 -10.560 58.668 1.00 50.41 111 PRO A O 1
ATOM 824 N N . SER A 1 112 ? -11.893 -11.927 58.587 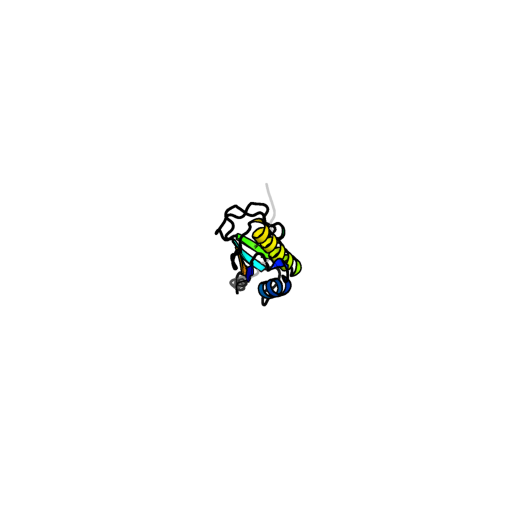1.00 51.31 112 SER A N 1
ATOM 825 C CA . SER A 1 112 ? -12.709 -11.265 59.603 1.00 51.31 112 SER A CA 1
ATOM 826 C C . SER A 1 112 ? -12.644 -12.074 60.896 1.00 51.31 112 SER A C 1
ATOM 828 O O . SER A 1 112 ? -13.123 -13.200 60.924 1.00 51.31 112 SER A O 1
ATOM 830 N N . THR A 1 113 ? -12.069 -11.487 61.946 1.00 47.50 113 THR A N 1
ATOM 831 C CA . THR A 1 113 ? -12.287 -11.759 63.385 1.00 47.50 113 THR A CA 1
ATOM 832 C C . THR A 1 113 ? -11.455 -10.708 64.127 1.00 47.50 113 THR A C 1
ATOM 834 O O . THR A 1 113 ? -10.284 -10.556 63.820 1.00 47.50 113 THR A O 1
ATOM 837 N N . GLY A 1 114 ? -11.907 -9.916 65.091 1.00 43.72 114 GLY A N 1
ATOM 838 C CA . GLY A 1 114 ? -13.136 -9.877 65.865 1.00 43.72 114 GLY A CA 1
ATOM 839 C C . GLY A 1 114 ? -12.805 -9.188 67.200 1.00 43.72 114 GLY A C 1
ATOM 840 O O . GLY A 1 114 ? -11.916 -9.640 67.905 1.00 43.72 114 GLY A O 1
ATOM 841 N N . LYS A 1 115 ? -13.504 -8.083 67.498 1.00 43.53 115 LYS A N 1
ATOM 842 C CA . LYS A 1 115 ? -13.879 -7.534 68.824 1.00 43.53 115 LYS A CA 1
ATOM 843 C C . LYS A 1 115 ? -12.914 -7.657 70.027 1.00 43.53 115 LYS A C 1
ATOM 845 O O . LYS A 1 115 ? -12.743 -8.724 70.599 1.00 43.53 115 LYS A O 1
ATOM 850 N N . GLY A 1 116 ? -12.541 -6.495 70.575 1.00 41.06 116 GLY A N 1
ATOM 851 C CA . GLY A 1 116 ? -12.138 -6.324 71.977 1.00 41.06 116 GLY A CA 1
ATOM 852 C C . GLY A 1 116 ? -12.235 -4.857 72.413 1.00 41.06 116 GLY A C 1
ATOM 853 O O . GLY A 1 116 ? -11.422 -4.033 72.015 1.00 41.06 116 GLY A O 1
ATOM 854 N N . SER A 1 117 ? -13.274 -4.520 73.176 1.00 48.56 117 SER A N 1
ATOM 855 C CA . SER A 1 117 ? -13.598 -3.177 73.680 1.00 48.56 117 SER A CA 1
ATOM 856 C C . SER A 1 117 ? -12.788 -2.792 74.937 1.00 48.56 117 SER A C 1
ATOM 858 O O . SER A 1 117 ? -12.737 -3.629 75.823 1.00 48.56 117 SER A O 1
ATOM 860 N N . LYS A 1 118 ? -12.289 -1.528 75.005 1.00 44.06 118 LYS A N 1
ATOM 861 C CA . LYS A 1 118 ? -12.119 -0.539 76.140 1.00 44.06 118 LYS A CA 1
ATOM 862 C C . LYS A 1 118 ? -11.686 -1.005 77.572 1.00 44.06 118 LYS A C 1
ATOM 864 O O . LYS A 1 118 ? -11.886 -2.165 77.889 1.00 44.06 118 LYS A O 1
ATOM 869 N N . PRO A 1 119 ? -11.324 -0.115 78.549 1.00 55.50 119 PRO A N 1
ATOM 870 C CA . PRO A 1 119 ? -10.867 1.300 78.541 1.00 55.50 119 PRO A CA 1
ATOM 871 C C . PRO A 1 119 ? -9.671 1.652 79.505 1.00 55.50 119 PRO A C 1
ATOM 873 O O . PRO A 1 119 ? -9.288 0.854 80.345 1.00 55.50 119 PRO A O 1
ATOM 876 N N . ALA A 1 120 ? -9.221 2.924 79.440 1.00 45.62 120 ALA A N 1
ATOM 877 C CA . ALA A 1 120 ? -8.746 3.835 80.521 1.00 45.62 120 ALA A CA 1
ATOM 878 C C . ALA A 1 120 ? -7.382 3.676 81.259 1.00 45.62 120 ALA A C 1
ATOM 880 O O . ALA A 1 120 ? -7.098 2.637 81.838 1.00 45.62 120 ALA A O 1
ATOM 881 N N . ALA A 1 121 ? -6.643 4.809 81.319 1.00 46.75 121 ALA A N 1
ATOM 882 C CA . ALA A 1 121 ? -5.849 5.423 82.424 1.00 46.75 121 ALA A CA 1
ATOM 883 C C . ALA A 1 121 ? -4.622 6.156 81.813 1.00 46.75 121 ALA A C 1
ATOM 885 O O . ALA A 1 121 ? -3.825 5.527 81.131 1.00 46.75 121 ALA A O 1
ATOM 886 N N . GLN A 1 122 ? -4.543 7.489 81.734 1.00 47.56 122 GLN A N 1
ATOM 887 C CA . GLN A 1 122 ? -4.291 8.505 82.774 1.00 47.56 122 GLN A CA 1
ATOM 888 C C . GLN A 1 122 ? -2.845 8.499 83.343 1.00 47.56 122 GLN A C 1
ATOM 890 O O . GLN A 1 122 ? -2.443 7.563 84.017 1.00 47.56 122 GLN A O 1
ATOM 895 N N . GLU A 1 123 ? -2.157 9.627 83.091 1.00 42.78 123 GLU A N 1
ATOM 896 C CA . GLU A 1 123 ? -1.088 10.305 83.860 1.00 42.78 123 GLU A CA 1
ATOM 897 C C . GLU A 1 123 ? 0.438 10.064 83.684 1.00 42.78 123 GLU A C 1
ATOM 899 O O . GLU A 1 123 ? 0.959 8.958 83.747 1.00 42.78 123 GLU A O 1
ATOM 904 N N . ALA A 1 124 ? 1.107 11.234 83.618 1.00 44.16 124 ALA A N 1
ATOM 905 C CA . ALA A 1 124 ? 2.398 11.654 84.187 1.00 44.16 124 ALA A CA 1
ATOM 906 C C . ALA A 1 124 ? 3.735 11.300 83.494 1.00 44.16 124 ALA A C 1
ATOM 908 O O . ALA A 1 124 ? 4.300 10.229 83.704 1.00 44.16 124 ALA A O 1
ATOM 909 N N . LYS A 1 125 ? 4.357 12.304 82.850 1.00 46.38 125 LYS A N 1
ATOM 910 C CA . LYS A 1 125 ? 5.458 13.091 83.450 1.00 46.38 125 LYS A CA 1
ATOM 911 C C . LYS A 1 125 ? 5.820 14.322 82.623 1.00 46.38 125 LYS A C 1
ATOM 913 O O . LYS A 1 125 ? 5.802 14.215 81.380 1.00 46.38 125 LYS A O 1
#

Secondary structure (DSSP, 8-state):
--EEE-TTGGGS-HHHHHHHHTTPPSSEEEEEEE--SS-B--GGGT--SPBPTT--EEEEE-SHHHHHHHHHHHHHHHHHTT---TTSEEEEEPPPPP---------PPP---------------

Radius of gyration: 28.35 Å; chains: 1; bounding box: 29×28×98 Å

pLDDT: mean 84.76, std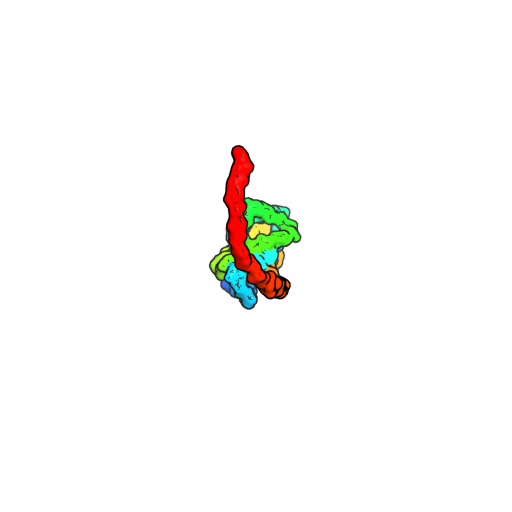 19.25, range [41.06, 98.25]

Foldseek 3Di:
DKQAAALCCLVPVLVSLCVQCPPHDAFFKKWKAFAQPAFDDQPLQPDPDTHGHGDIDIGTRHDSVSSSSNRNSQSNVNVVSVHGDRRRMMIGTDDDPDPPPDPPPDPDDDDDDDDDDDDDDDDDD

Sequence (125 aa):
MTVEIDQNAGSAPRPLAEALVKGQTLPFQASLTHKNSKPLVVPSSGINTPIAPGAPVNVKVKSFEQAWLLVTDLAELARRAGNEAKDFAVLTPDPAPEPTREPIQEPASAPSTGKGSKPAAQEAK